Protein AF-X6LEG2-F1 (afdb_monomer)

Structure (mmCIF, N/CA/C/O backbone):
data_AF-X6LEG2-F1
#
_entry.id   AF-X6LEG2-F1
#
loop_
_atom_site.group_PDB
_atom_site.id
_atom_site.type_symbol
_atom_site.label_atom_id
_atom_site.label_alt_id
_atom_site.label_comp_id
_atom_site.label_asym_id
_atom_site.label_entity_id
_atom_site.label_seq_id
_atom_site.pdbx_PDB_ins_code
_atom_site.Cartn_x
_atom_site.Cartn_y
_atom_site.Cartn_z
_atom_site.occupancy
_atom_site.B_iso_or_equiv
_atom_site.auth_seq_id
_atom_site.auth_comp_id
_atom_site.auth_asym_id
_atom_site.auth_atom_id
_atom_site.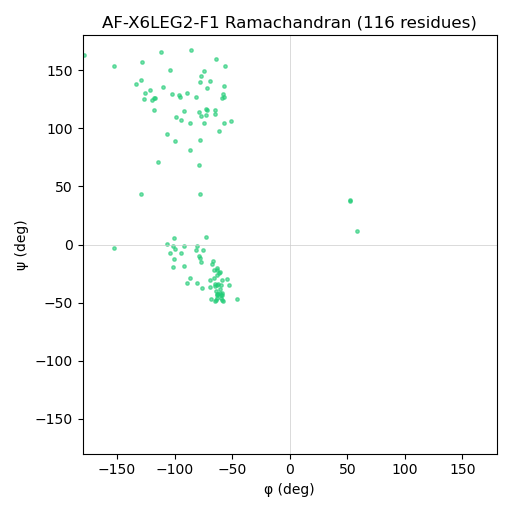pdbx_PDB_model_num
ATOM 1 N N . MET A 1 1 ? -5.126 -32.555 -15.519 1.00 34.38 1 MET A N 1
ATOM 2 C CA . MET A 1 1 ? -3.737 -32.055 -15.494 1.00 34.38 1 MET A CA 1
ATOM 3 C C . MET A 1 1 ? -3.681 -30.938 -14.457 1.00 34.38 1 MET A C 1
ATOM 5 O O . MET A 1 1 ? -4.072 -29.821 -14.756 1.00 34.38 1 MET A O 1
ATOM 9 N N . GLN A 1 2 ? -3.377 -31.268 -13.198 1.00 33.75 2 GLN A N 1
ATOM 10 C CA . GLN A 1 2 ? -3.277 -30.272 -12.126 1.00 33.75 2 GLN A CA 1
ATOM 11 C C . GLN A 1 2 ? -1.938 -29.544 -12.290 1.00 33.75 2 GLN A C 1
ATOM 13 O O . GLN A 1 2 ? -0.888 -30.158 -12.124 1.00 33.75 2 GLN A O 1
ATOM 18 N N . MET A 1 3 ? -1.963 -28.267 -12.681 1.00 31.33 3 MET A N 1
ATOM 19 C CA . MET A 1 3 ? -0.765 -27.428 -12.629 1.00 31.33 3 MET A CA 1
ATOM 20 C C . MET A 1 3 ? -0.471 -27.114 -11.162 1.00 31.33 3 MET A C 1
ATOM 22 O O . MET A 1 3 ? -1.284 -26.490 -10.479 1.00 31.33 3 MET A O 1
ATOM 26 N N . GLY A 1 4 ? 0.672 -27.604 -10.682 1.00 34.31 4 GLY A N 1
ATOM 27 C CA . GLY A 1 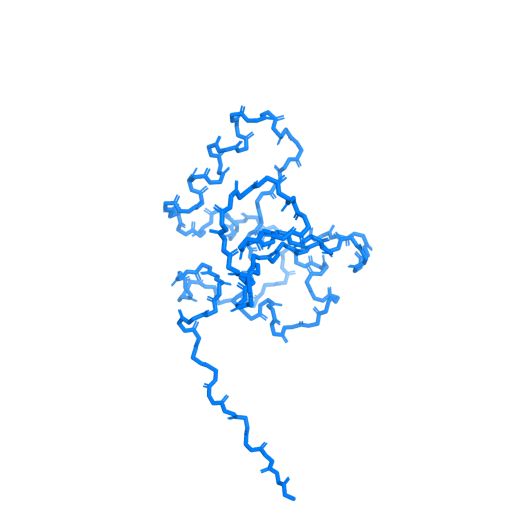4 ? 1.170 -27.346 -9.340 1.00 34.31 4 GLY A CA 1
ATOM 28 C C . GLY A 1 4 ? 1.318 -25.849 -9.090 1.00 34.31 4 GLY A C 1
ATOM 29 O O . GLY A 1 4 ? 1.810 -25.110 -9.944 1.00 34.31 4 GLY A O 1
ATOM 30 N N . ARG A 1 5 ? 0.881 -25.406 -7.906 1.00 39.88 5 ARG A N 1
ATOM 31 C CA . ARG A 1 5 ? 1.259 -24.107 -7.347 1.00 39.88 5 ARG A CA 1
ATOM 32 C C . ARG A 1 5 ? 2.783 -24.081 -7.276 1.00 39.88 5 ARG A C 1
ATOM 34 O O . ARG A 1 5 ? 3.358 -24.750 -6.429 1.00 39.88 5 ARG A O 1
ATOM 41 N N . SER A 1 6 ? 3.420 -23.357 -8.189 1.00 44.06 6 SER A N 1
ATOM 42 C CA . SER A 1 6 ? 4.835 -23.019 -8.081 1.00 44.06 6 SER A CA 1
ATOM 43 C C . SER A 1 6 ? 5.050 -22.278 -6.766 1.00 44.06 6 SER A C 1
ATOM 45 O O . SER A 1 6 ? 4.348 -21.294 -6.512 1.00 44.06 6 SER A O 1
ATOM 47 N N . ASP A 1 7 ? 5.992 -22.756 -5.959 1.00 44.31 7 ASP A N 1
ATOM 48 C CA . ASP A 1 7 ? 6.404 -22.155 -4.695 1.00 44.31 7 ASP A CA 1
ATOM 49 C C . ASP A 1 7 ? 6.717 -20.668 -4.898 1.00 44.31 7 ASP A C 1
ATOM 51 O O . ASP A 1 7 ? 7.703 -20.286 -5.533 1.00 44.31 7 ASP A O 1
ATOM 55 N N . ILE A 1 8 ? 5.821 -19.806 -4.415 1.00 49.09 8 ILE A N 1
ATOM 56 C CA . ILE A 1 8 ? 6.018 -18.361 -4.472 1.00 49.09 8 ILE A CA 1
ATOM 57 C C . ILE A 1 8 ? 7.098 -18.036 -3.447 1.00 49.09 8 ILE A C 1
ATOM 59 O O . ILE A 1 8 ? 6.873 -18.154 -2.245 1.00 49.09 8 ILE A O 1
ATOM 63 N N . ASP A 1 9 ? 8.265 -17.620 -3.933 1.00 50.28 9 ASP A N 1
ATOM 64 C CA . ASP A 1 9 ? 9.363 -17.135 -3.104 1.00 50.28 9 ASP A CA 1
ATOM 65 C C . ASP A 1 9 ? 8.922 -15.890 -2.318 1.00 50.28 9 ASP A C 1
ATOM 67 O O . ASP A 1 9 ? 8.906 -14.760 -2.818 1.00 50.28 9 ASP A O 1
ATOM 71 N N . ILE A 1 10 ? 8.541 -16.129 -1.065 1.00 42.81 10 ILE A N 1
ATOM 72 C CA . ILE A 1 10 ? 7.994 -15.147 -0.126 1.00 42.81 10 ILE A CA 1
ATOM 73 C C . ILE A 1 10 ? 8.981 -14.001 0.143 1.00 42.81 10 ILE A C 1
ATOM 75 O O . ILE A 1 10 ? 8.559 -12.889 0.453 1.00 42.81 10 ILE A O 1
ATOM 79 N N . SER A 1 11 ? 10.287 -14.233 -0.052 1.00 44.19 11 SER A N 1
ATOM 80 C CA . SER A 1 11 ? 11.337 -13.218 0.121 1.00 44.19 11 SER A CA 1
ATOM 81 C C . SER A 1 11 ? 11.281 -12.089 -0.918 1.00 44.19 11 SER A C 1
ATOM 83 O O . SER A 1 11 ? 11.867 -11.023 -0.710 1.00 44.19 11 SER A O 1
ATOM 85 N N . LYS A 1 12 ? 10.561 -12.312 -2.027 1.00 40.53 12 LYS A N 1
ATOM 86 C CA . LYS A 1 12 ? 10.378 -11.360 -3.134 1.00 40.53 12 LYS A CA 1
ATOM 87 C C . LYS A 1 12 ? 9.047 -10.610 -3.080 1.00 40.53 12 LYS A C 1
ATOM 89 O O . LYS A 1 12 ? 8.811 -9.735 -3.913 1.00 40.53 12 LYS A O 1
ATOM 94 N N . ILE A 1 13 ? 8.174 -10.936 -2.127 1.00 41.41 13 ILE A N 1
ATOM 95 C CA . ILE A 1 13 ? 6.900 -10.243 -1.943 1.00 41.41 13 ILE A CA 1
ATOM 96 C C . ILE A 1 13 ? 7.176 -8.956 -1.157 1.00 41.41 13 ILE A C 1
ATOM 98 O O . ILE A 1 13 ? 7.812 -8.975 -0.106 1.00 41.41 13 ILE A O 1
ATOM 102 N N . GLY A 1 14 ? 6.724 -7.815 -1.680 1.00 38.88 14 GLY A N 1
ATOM 103 C CA . GLY A 1 14 ? 6.814 -6.543 -0.965 1.00 38.88 14 GLY A CA 1
ATOM 104 C C . GLY A 1 14 ? 5.954 -6.576 0.299 1.00 38.88 14 GLY A C 1
ATOM 105 O O . GLY A 1 14 ? 4.733 -6.684 0.208 1.00 38.88 14 GLY A O 1
ATOM 106 N N . GLY A 1 15 ? 6.596 -6.475 1.461 1.00 46.53 15 GLY A N 1
ATOM 107 C CA . GLY A 1 15 ? 5.965 -6.457 2.777 1.00 46.53 15 GLY A CA 1
ATOM 108 C C . GLY A 1 15 ? 7.011 -6.287 3.889 1.00 46.53 15 GLY A C 1
ATOM 109 O O . GLY A 1 15 ? 8.207 -6.457 3.628 1.00 46.53 15 GLY A O 1
ATOM 110 N N . PRO A 1 16 ? 6.602 -5.905 5.110 1.00 42.22 16 PRO A N 1
ATOM 111 C CA . PRO A 1 16 ? 7.503 -5.838 6.256 1.00 42.22 16 PRO A CA 1
ATOM 112 C C . PRO A 1 16 ? 8.147 -7.212 6.517 1.00 42.22 16 PRO A C 1
ATOM 114 O O . PRO A 1 16 ? 7.459 -8.231 6.548 1.00 42.22 16 PRO A O 1
ATOM 117 N N . LYS A 1 17 ? 9.480 -7.252 6.643 1.00 46.84 17 LYS A N 1
ATOM 118 C CA . LYS A 1 17 ? 10.263 -8.496 6.800 1.00 46.84 17 LYS A CA 1
ATOM 119 C C . LYS A 1 17 ? 10.270 -9.038 8.238 1.00 46.84 17 LYS A C 1
ATOM 121 O O . LYS A 1 17 ? 10.834 -10.095 8.488 1.00 46.84 17 LYS A O 1
ATOM 126 N N . ASP A 1 18 ? 9.625 -8.340 9.167 1.00 50.56 18 ASP A N 1
ATOM 127 C CA . ASP A 1 18 ? 9.400 -8.685 10.577 1.00 50.56 18 ASP A CA 1
ATOM 128 C C . ASP A 1 18 ? 8.266 -9.719 10.762 1.00 50.56 18 ASP A C 1
ATOM 130 O O . ASP A 1 18 ? 7.419 -9.605 11.644 1.00 50.56 18 ASP A O 1
ATOM 134 N N . ILE A 1 19 ? 8.262 -10.744 9.904 1.00 46.41 19 ILE A N 1
ATOM 135 C CA . ILE A 1 19 ? 7.219 -11.773 9.751 1.00 46.41 19 ILE A CA 1
ATOM 136 C C . ILE A 1 19 ? 6.943 -12.576 11.031 1.00 46.41 19 ILE A C 1
ATOM 138 O O . ILE A 1 19 ? 5.814 -13.013 11.241 1.00 46.41 19 ILE A O 1
ATOM 142 N N . GLU A 1 20 ? 7.944 -12.763 11.888 1.00 48.47 20 GLU A N 1
ATOM 143 C CA . GLU A 1 20 ? 7.877 -13.687 13.031 1.00 48.47 20 GLU A CA 1
ATOM 144 C C . GLU A 1 20 ? 7.034 -13.179 14.218 1.00 48.47 20 GLU A C 1
ATOM 146 O O . GLU A 1 20 ? 6.832 -13.914 15.181 1.00 48.47 20 GLU A O 1
ATOM 151 N N . ILE A 1 21 ? 6.530 -11.940 14.174 1.00 48.88 21 ILE A N 1
ATOM 152 C CA . ILE A 1 21 ? 5.976 -11.262 15.363 1.00 48.88 21 ILE A CA 1
ATOM 153 C C . ILE A 1 21 ? 4.438 -11.285 15.415 1.00 48.88 21 ILE A C 1
ATOM 155 O O . ILE A 1 21 ? 3.858 -11.129 16.487 1.00 48.88 21 ILE A O 1
ATOM 159 N N . TYR A 1 22 ? 3.750 -11.512 14.292 1.00 47.53 22 TYR A N 1
ATOM 160 C CA . TYR A 1 22 ? 2.286 -11.401 14.227 1.00 47.53 22 TYR A CA 1
ATOM 161 C C . TYR A 1 22 ? 1.627 -12.778 14.314 1.00 47.53 22 TYR A C 1
ATOM 163 O O . TYR A 1 22 ? 1.381 -13.426 13.298 1.00 47.53 22 TYR A O 1
ATOM 171 N N . ASN A 1 23 ? 1.338 -13.221 15.536 1.00 49.06 23 ASN A N 1
ATOM 172 C CA . ASN A 1 23 ? 0.632 -14.471 15.807 1.00 49.06 23 ASN A CA 1
ATOM 173 C C . ASN A 1 23 ? -0.722 -14.147 16.461 1.00 49.06 23 ASN A C 1
ATOM 175 O O . ASN A 1 23 ? -0.910 -14.330 17.662 1.00 49.06 23 ASN A O 1
ATOM 179 N N . ASP A 1 24 ? -1.651 -13.586 15.685 1.00 50.59 24 ASP A N 1
ATOM 180 C CA . ASP A 1 24 ? -2.818 -12.901 16.249 1.00 50.59 24 ASP A CA 1
ATOM 181 C C . ASP A 1 24 ? -4.116 -13.708 16.078 1.00 50.59 24 ASP A C 1
ATOM 183 O O . ASP A 1 24 ? -4.822 -13.603 15.076 1.00 50.59 24 ASP A O 1
ATOM 187 N N . ASN A 1 25 ? -4.471 -14.470 17.120 1.00 48.59 25 ASN A N 1
ATOM 188 C CA . ASN A 1 25 ? -5.859 -14.835 17.425 1.00 48.59 25 ASN A CA 1
ATOM 189 C C . ASN A 1 25 ? -6.471 -13.710 18.278 1.00 48.59 25 ASN A C 1
ATOM 191 O O . ASN A 1 25 ? -6.470 -13.808 19.504 1.00 48.59 25 ASN A O 1
ATOM 195 N N . ILE A 1 26 ? -6.930 -12.614 17.664 1.00 48.53 26 ILE A N 1
ATOM 196 C CA . ILE A 1 26 ? -7.379 -11.427 18.417 1.00 48.53 26 ILE A CA 1
ATOM 197 C C . ILE A 1 26 ? -8.854 -11.136 18.176 1.00 48.53 26 ILE A C 1
ATOM 199 O O . ILE A 1 26 ? -9.271 -10.786 17.075 1.00 48.53 26 ILE A O 1
ATOM 203 N N . THR A 1 27 ? -9.629 -11.252 19.253 1.00 43.28 27 THR A N 1
ATOM 204 C CA . THR A 1 27 ? -11.073 -10.985 19.322 1.00 43.28 27 THR A CA 1
ATOM 205 C C . THR A 1 27 ? -11.410 -9.621 19.941 1.00 43.28 27 THR A C 1
ATOM 207 O O . THR A 1 27 ? -12.584 -9.277 20.031 1.00 43.28 27 THR A O 1
ATOM 210 N N . ASP A 1 28 ? -10.411 -8.840 20.370 1.00 42.69 28 ASP A N 1
ATOM 211 C CA . ASP A 1 28 ? -10.586 -7.561 21.076 1.00 42.69 28 ASP A CA 1
ATOM 212 C C . ASP A 1 28 ? -9.950 -6.386 20.306 1.00 42.69 28 ASP A C 1
ATOM 214 O O . ASP A 1 28 ? -8.758 -6.366 19.987 1.00 42.69 28 ASP A O 1
ATOM 218 N N . THR A 1 29 ? -10.764 -5.368 20.024 1.00 44.94 29 THR A N 1
ATOM 219 C CA . THR A 1 29 ? -10.397 -4.141 19.304 1.00 44.94 29 THR A CA 1
ATOM 220 C C . THR A 1 29 ? -9.392 -3.274 20.063 1.00 44.94 29 THR A C 1
ATOM 222 O O . THR A 1 29 ? -8.660 -2.510 19.435 1.00 44.94 29 THR A O 1
ATOM 225 N N . THR A 1 30 ? -9.288 -3.416 21.387 1.00 46.28 30 THR A N 1
ATOM 226 C CA . THR A 1 30 ? -8.303 -2.694 22.211 1.00 46.28 30 THR A CA 1
ATOM 227 C C . THR A 1 30 ? -6.904 -3.299 22.065 1.00 46.28 30 THR A C 1
ATOM 229 O O . THR A 1 30 ? -5.911 -2.575 21.964 1.00 46.28 30 THR A O 1
ATOM 232 N N . GLN A 1 31 ? -6.813 -4.628 21.956 1.00 41.97 31 GLN A N 1
ATOM 233 C CA . GLN A 1 31 ? -5.550 -5.333 21.710 1.00 41.97 31 GLN A CA 1
ATOM 234 C C . GLN A 1 31 ? -4.966 -5.016 20.328 1.00 41.97 31 GLN A C 1
ATOM 236 O O . GLN A 1 31 ? -3.748 -4.963 20.179 1.00 41.97 31 GLN A O 1
ATOM 241 N N . ARG A 1 32 ? -5.813 -4.699 19.340 1.00 43.81 32 ARG A N 1
ATOM 242 C CA . ARG A 1 32 ? -5.382 -4.246 18.007 1.00 43.81 32 ARG A CA 1
ATOM 243 C C . ARG A 1 32 ? -4.532 -2.97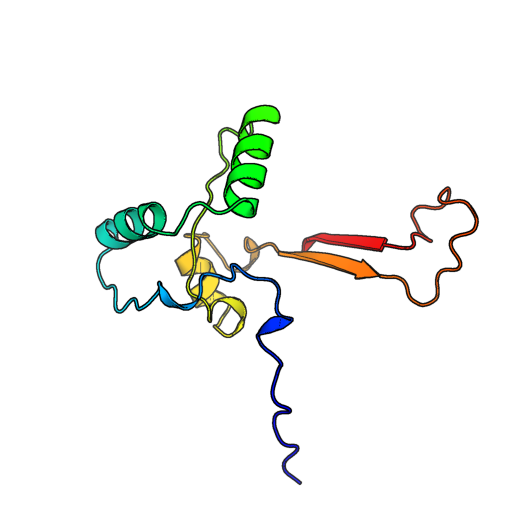1 18.060 1.00 43.81 32 ARG A C 1
ATOM 245 O O . ARG A 1 32 ? -3.513 -2.910 17.382 1.00 43.81 32 ARG A O 1
ATOM 252 N N . TYR A 1 33 ? -4.893 -1.992 18.896 1.00 40.16 33 TYR A N 1
ATOM 253 C CA . TYR A 1 33 ? -4.077 -0.783 19.100 1.00 40.16 33 TYR A CA 1
ATOM 254 C C . TYR A 1 33 ? -2.775 -1.086 19.844 1.00 40.16 33 TYR A C 1
ATOM 256 O O . TYR A 1 33 ? -1.730 -0.527 19.527 1.00 40.16 33 TYR A O 1
ATOM 264 N N . ILE A 1 34 ? -2.824 -2.008 20.809 1.00 40.38 34 ILE A N 1
ATOM 265 C CA . ILE A 1 34 ? -1.638 -2.455 21.544 1.00 40.38 34 ILE A CA 1
ATOM 266 C C . ILE A 1 34 ? -0.656 -3.182 20.607 1.00 40.38 34 ILE A C 1
ATOM 268 O O . ILE A 1 34 ? 0.548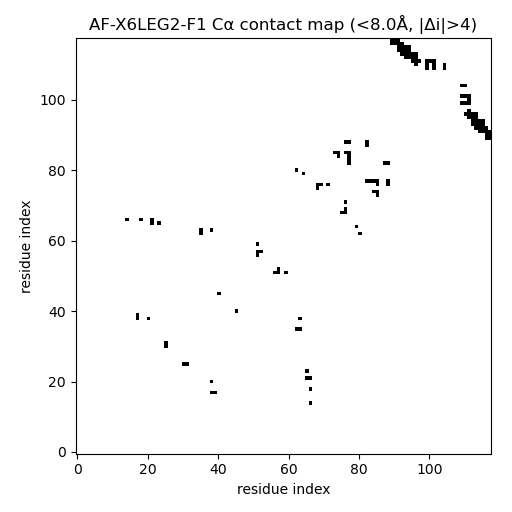 -3.014 20.761 1.00 40.38 34 ILE A O 1
ATOM 272 N N . ASN A 1 35 ? -1.136 -3.941 19.619 1.00 43.25 35 ASN A N 1
ATOM 273 C CA . ASN A 1 35 ? -0.286 -4.646 18.656 1.00 43.25 35 ASN A CA 1
ATOM 274 C C . ASN A 1 35 ? 0.238 -3.750 17.525 1.00 43.25 35 ASN A C 1
ATOM 276 O O . ASN A 1 35 ? 1.387 -3.908 17.111 1.00 43.25 35 ASN A O 1
ATOM 280 N N . ASP A 1 36 ? -0.542 -2.757 17.088 1.00 51.75 36 ASP A N 1
ATOM 281 C CA . ASP A 1 36 ? -0.078 -1.704 16.171 1.00 51.75 36 ASP A CA 1
ATOM 282 C C . ASP A 1 36 ? 1.106 -0.916 16.775 1.00 51.75 36 ASP A C 1
ATOM 284 O O . ASP A 1 36 ? 2.078 -0.598 16.088 1.00 51.75 36 ASP A O 1
ATOM 288 N N . LEU A 1 37 ? 1.085 -0.726 18.103 1.00 44.22 37 LEU A N 1
ATOM 289 C CA . LEU A 1 37 ? 2.167 -0.137 18.901 1.00 44.22 37 LEU A CA 1
ATOM 290 C C . LEU A 1 37 ? 3.348 -1.089 19.196 1.00 44.22 37 LEU A C 1
ATOM 292 O O . LEU A 1 37 ? 4.382 -0.623 19.673 1.00 44.22 37 LEU A O 1
ATOM 296 N N . LYS A 1 38 ? 3.227 -2.401 18.944 1.00 47.47 38 LYS A N 1
ATOM 297 C CA . LYS A 1 38 ? 4.245 -3.422 19.289 1.00 47.47 38 LYS A CA 1
ATOM 298 C C . LYS A 1 38 ? 5.073 -3.934 18.113 1.00 47.47 38 LYS A C 1
ATOM 300 O O . LYS A 1 38 ? 6.025 -4.681 18.333 1.00 47.47 38 LYS A O 1
ATOM 305 N N . GLY A 1 39 ? 4.748 -3.565 16.877 1.00 58.84 39 GLY A N 1
ATOM 306 C CA . GLY A 1 39 ? 5.593 -3.932 15.742 1.00 58.84 39 GLY A CA 1
ATOM 307 C C . GLY A 1 39 ? 6.930 -3.186 15.784 1.00 58.84 39 GLY A C 1
ATOM 308 O O . GLY A 1 39 ? 6.970 -1.995 16.096 1.00 58.84 39 GLY A O 1
ATOM 309 N N . ILE A 1 40 ? 8.028 -3.864 15.439 1.00 63.94 40 ILE A N 1
ATOM 310 C CA . ILE A 1 40 ? 9.372 -3.269 15.471 1.00 63.94 40 ILE A CA 1
ATOM 311 C C . ILE A 1 40 ? 9.411 -2.045 14.551 1.00 63.94 40 ILE A C 1
ATOM 313 O O . ILE A 1 40 ? 9.059 -2.117 13.367 1.00 63.94 40 ILE A O 1
ATOM 317 N N . MET A 1 41 ? 9.829 -0.903 15.098 1.00 69.50 41 MET A N 1
ATOM 318 C CA . MET A 1 41 ? 10.171 0.271 14.303 1.00 69.50 41 MET A CA 1
ATOM 319 C C . MET A 1 41 ? 11.393 -0.062 13.454 1.00 69.50 41 MET A C 1
ATOM 321 O O . MET A 1 41 ? 12.474 -0.309 13.978 1.00 69.50 41 MET A O 1
ATOM 325 N N . ASN A 1 42 ? 11.194 -0.125 12.140 1.00 75.69 42 ASN A N 1
ATOM 326 C CA . ASN A 1 42 ? 12.263 -0.343 11.178 1.00 75.69 42 ASN A CA 1
ATOM 327 C C . ASN A 1 42 ? 12.470 0.923 10.337 1.00 75.69 42 ASN A C 1
ATOM 329 O O . ASN A 1 42 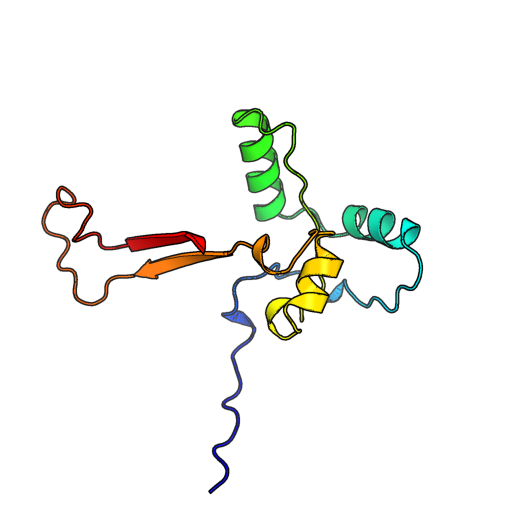? 11.605 1.802 10.288 1.00 75.69 42 ASN A O 1
ATOM 333 N N . GLU A 1 43 ? 13.595 0.981 9.628 1.00 81.75 43 GLU A N 1
ATOM 334 C CA . GLU A 1 43 ? 13.986 2.128 8.797 1.00 81.75 43 GLU A CA 1
ATOM 335 C C . GLU A 1 43 ? 12.883 2.544 7.803 1.00 81.75 43 GLU A C 1
ATOM 337 O O . GLU A 1 43 ? 12.675 3.727 7.528 1.00 81.75 43 GLU A O 1
ATOM 342 N N . THR A 1 44 ? 12.121 1.578 7.276 1.00 79.06 44 THR A N 1
ATOM 343 C CA . THR A 1 44 ? 11.028 1.869 6.338 1.00 79.06 44 THR A CA 1
ATOM 344 C C . THR A 1 44 ? 9.877 2.590 7.031 1.00 79.06 44 THR A C 1
ATOM 346 O O . THR A 1 44 ? 9.406 3.605 6.516 1.00 79.06 44 THR A O 1
ATOM 349 N N . THR A 1 45 ? 9.443 2.113 8.199 1.00 82.62 45 THR A N 1
ATOM 350 C CA . THR A 1 45 ? 8.394 2.771 8.990 1.00 82.62 45 THR A CA 1
ATOM 351 C C . THR A 1 45 ? 8.834 4.168 9.423 1.00 82.62 45 THR A C 1
ATOM 353 O O . THR A 1 45 ? 8.062 5.118 9.295 1.00 82.62 45 THR A O 1
ATOM 356 N N . GLU A 1 46 ? 10.085 4.330 9.859 1.00 85.62 46 GLU A N 1
ATOM 357 C CA . GLU A 1 46 ? 10.652 5.635 10.222 1.00 85.62 46 GLU A CA 1
ATOM 358 C C . GLU A 1 46 ? 10.630 6.616 9.049 1.00 85.62 46 GLU A C 1
ATOM 360 O O . GLU A 1 46 ? 10.174 7.754 9.195 1.00 85.62 46 GLU A O 1
ATOM 365 N N . ARG A 1 47 ? 11.048 6.162 7.860 1.00 87.44 47 ARG A N 1
ATOM 366 C CA . ARG A 1 47 ? 11.021 6.972 6.639 1.00 87.44 47 ARG A CA 1
ATOM 367 C C . ARG A 1 47 ? 9.602 7.409 6.277 1.00 87.44 47 ARG A C 1
ATOM 369 O O . ARG A 1 47 ? 9.406 8.570 5.928 1.00 87.44 47 ARG A O 1
ATOM 376 N N . ILE A 1 48 ? 8.615 6.518 6.396 1.00 87.88 48 ILE A N 1
ATOM 377 C CA . ILE A 1 48 ? 7.205 6.845 6.127 1.00 87.88 48 ILE A CA 1
ATOM 378 C C . ILE A 1 48 ? 6.690 7.885 7.129 1.00 87.88 48 ILE A C 1
ATOM 380 O O . ILE A 1 48 ? 6.116 8.892 6.716 1.00 87.88 48 ILE A O 1
ATOM 384 N N . ILE A 1 49 ? 6.926 7.688 8.431 1.00 88.25 49 ILE A N 1
ATOM 385 C CA . ILE A 1 49 ? 6.501 8.637 9.475 1.00 88.25 49 ILE A CA 1
ATOM 386 C C . ILE A 1 49 ? 7.137 10.010 9.253 1.00 88.25 49 ILE A C 1
ATOM 388 O O . ILE A 1 49 ? 6.456 11.030 9.364 1.00 88.25 49 ILE A O 1
ATOM 392 N N . LYS A 1 50 ? 8.430 10.048 8.917 1.00 91.81 50 LYS A N 1
ATOM 393 C CA . LYS A 1 50 ? 9.128 11.289 8.583 1.00 91.81 50 LYS A CA 1
ATOM 394 C C . LYS A 1 50 ? 8.456 11.998 7.404 1.00 91.81 50 LYS A C 1
ATOM 396 O O . LYS A 1 50 ? 8.114 13.168 7.533 1.00 91.81 50 LYS A O 1
ATOM 401 N N . SER A 1 51 ? 8.172 11.285 6.312 1.00 92.94 51 SER A N 1
ATOM 402 C CA . SER A 1 51 ? 7.488 11.861 5.147 1.00 92.94 51 SER A CA 1
ATOM 403 C C . SER A 1 51 ? 6.068 12.355 5.448 1.00 92.94 51 SER A C 1
ATOM 405 O O . SER A 1 51 ? 5.658 13.366 4.887 1.00 92.94 51 SER A O 1
ATOM 407 N N . ILE A 1 52 ? 5.319 11.681 6.331 1.00 92.69 52 ILE A N 1
ATOM 408 C CA . ILE A 1 52 ? 3.992 12.135 6.787 1.00 92.69 52 ILE A CA 1
ATOM 409 C C . ILE A 1 52 ? 4.105 13.472 7.525 1.00 92.69 52 ILE A C 1
ATOM 411 O O . ILE A 1 52 ? 3.335 14.388 7.237 1.00 92.69 52 ILE A O 1
ATOM 415 N N . LYS A 1 53 ? 5.080 13.594 8.437 1.00 92.25 53 LYS A N 1
ATOM 416 C CA . LYS A 1 53 ? 5.328 14.824 9.203 1.00 92.25 53 LYS A CA 1
ATOM 417 C C . LYS A 1 53 ? 5.756 15.978 8.300 1.00 92.25 53 LYS A C 1
ATOM 419 O O . LYS A 1 53 ? 5.186 17.055 8.389 1.00 92.25 53 LYS A O 1
ATOM 424 N N . GLU A 1 54 ? 6.715 15.743 7.407 1.00 97.00 54 GLU A N 1
ATOM 425 C CA . GLU A 1 54 ? 7.233 16.761 6.479 1.00 97.00 54 GLU A CA 1
ATOM 426 C C . GLU A 1 54 ? 6.176 17.280 5.496 1.00 97.00 54 GLU A C 1
ATOM 428 O O . GLU A 1 54 ? 6.292 18.397 5.001 1.00 97.00 54 GLU A O 1
ATOM 433 N N . LYS A 1 55 ? 5.157 16.469 5.191 1.00 96.38 55 LYS A N 1
ATOM 434 C CA . LYS A 1 55 ? 4.059 16.820 4.279 1.00 96.38 55 LYS A CA 1
ATOM 435 C C . LYS A 1 55 ? 2.777 17.244 4.995 1.00 96.38 55 LYS A C 1
ATOM 437 O O . LYS A 1 55 ? 1.761 17.407 4.327 1.00 96.38 55 LYS A O 1
ATOM 442 N N . GLU A 1 56 ? 2.811 17.367 6.323 1.00 95.69 56 GLU A N 1
ATOM 443 C CA . GLU A 1 56 ? 1.669 17.780 7.151 1.00 95.69 56 GLU A CA 1
ATOM 444 C C . GLU A 1 56 ? 0.398 16.947 6.894 1.00 95.69 56 GLU A C 1
ATOM 446 O O . GLU A 1 56 ? -0.730 17.445 6.904 1.00 95.69 56 GLU A O 1
ATOM 451 N N . LEU A 1 57 ? 0.567 15.640 6.658 1.00 93.12 57 LEU A N 1
ATOM 452 C CA . LEU A 1 57 ? -0.540 14.719 6.390 1.00 93.12 57 LEU A CA 1
ATOM 453 C C . LEU A 1 57 ? -1.247 14.334 7.698 1.00 93.12 57 LEU A C 1
ATOM 455 O O . LEU A 1 57 ? -1.185 13.195 8.154 1.00 93.12 57 LEU A O 1
ATOM 459 N N . ASN A 1 58 ? -1.934 15.302 8.302 1.00 88.06 58 ASN A N 1
ATOM 460 C CA . ASN A 1 58 ? -2.500 15.215 9.653 1.00 88.06 58 ASN A CA 1
ATOM 461 C C . ASN A 1 58 ? -3.587 14.137 9.819 1.00 88.06 58 ASN A C 1
ATOM 463 O O . ASN A 1 58 ? -3.869 13.709 10.936 1.00 88.06 58 ASN A O 1
ATOM 467 N N . SER A 1 59 ? -4.206 13.692 8.722 1.00 87.12 59 SER A N 1
ATOM 468 C CA . SER A 1 59 ? -5.215 12.625 8.715 1.00 87.12 59 SER A CA 1
ATOM 469 C C . SER A 1 59 ? -4.644 11.232 8.428 1.00 87.12 59 SER A C 1
ATOM 471 O O . SER A 1 59 ? -5.378 10.246 8.523 1.00 87.12 59 SER A O 1
ATOM 473 N N . ALA A 1 60 ? -3.359 11.121 8.076 1.00 86.56 60 ALA A N 1
ATOM 474 C CA . ALA A 1 60 ? -2.746 9.842 7.749 1.00 86.56 60 ALA A CA 1
ATOM 475 C C . ALA A 1 60 ? -2.567 8.979 9.004 1.00 86.56 60 ALA A C 1
ATOM 477 O O . ALA A 1 60 ? -2.072 9.432 10.037 1.00 86.56 60 ALA A O 1
ATOM 478 N N . ARG A 1 61 ? -2.937 7.701 8.894 1.00 84.44 61 ARG A N 1
ATOM 479 C CA . ARG A 1 61 ? -2.718 6.684 9.924 1.00 84.44 61 ARG A CA 1
ATOM 480 C C . ARG A 1 61 ? -1.971 5.512 9.310 1.00 84.44 61 ARG A C 1
ATOM 482 O O . ARG A 1 61 ? -2.357 5.022 8.252 1.00 84.44 61 ARG A O 1
ATOM 489 N N . ILE A 1 62 ? -0.905 5.080 9.970 1.00 83.19 62 ILE A N 1
ATOM 490 C CA . ILE A 1 62 ? -0.203 3.845 9.622 1.00 83.19 62 ILE A CA 1
ATOM 491 C C . ILE A 1 62 ? -0.868 2.732 10.422 1.00 83.19 62 ILE A C 1
ATOM 493 O O . ILE A 1 62 ? -1.074 2.903 11.617 1.00 83.19 62 ILE A O 1
ATOM 497 N N . ILE A 1 63 ? -1.228 1.638 9.754 1.00 83.00 63 ILE A N 1
ATOM 498 C CA . ILE A 1 63 ? -1.854 0.473 10.378 1.00 83.00 63 ILE A CA 1
ATOM 499 C C . ILE A 1 63 ? -1.035 -0.750 9.988 1.00 83.00 63 ILE A C 1
ATOM 501 O O . ILE A 1 63 ? -0.825 -1.007 8.798 1.00 83.00 63 ILE A O 1
ATOM 505 N N . ARG A 1 64 ? -0.580 -1.514 10.979 1.00 79.56 64 ARG A N 1
ATOM 506 C CA . ARG A 1 64 ? 0.025 -2.829 10.751 1.00 79.56 64 ARG A CA 1
ATOM 507 C C . ARG A 1 64 ? -1.063 -3.868 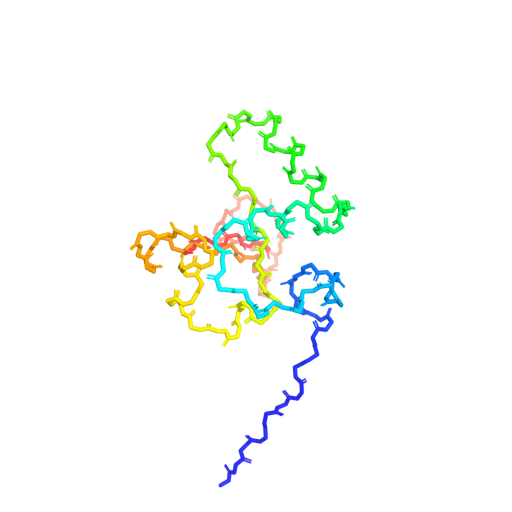10.482 1.00 79.56 64 ARG A C 1
ATOM 509 O O . ARG A 1 64 ? -2.124 -3.863 11.101 1.00 79.56 64 ARG A O 1
ATOM 516 N N . VAL A 1 65 ? -0.796 -4.761 9.534 1.00 80.31 65 VAL A N 1
ATOM 517 C CA . VAL A 1 65 ? -1.724 -5.812 9.101 1.00 80.31 65 VAL A CA 1
ATOM 518 C C . VAL A 1 65 ? -1.028 -7.175 9.131 1.00 80.31 65 VAL A C 1
ATOM 520 O O . VAL A 1 65 ? 0.202 -7.214 9.040 1.00 80.31 65 VAL A O 1
ATOM 523 N N . PRO A 1 66 ? -1.777 -8.287 9.238 1.00 80.69 66 PRO A N 1
ATOM 524 C CA . PRO A 1 66 ? -1.202 -9.631 9.205 1.00 80.69 66 PRO A CA 1
ATOM 525 C C . PRO A 1 66 ? -0.372 -9.904 7.942 1.00 80.69 66 PRO A C 1
ATOM 527 O O . PRO A 1 66 ? -0.619 -9.332 6.883 1.00 80.69 66 PRO A O 1
ATOM 530 N N . ASN A 1 67 ? 0.596 -10.814 8.024 1.00 74.56 67 ASN A N 1
ATOM 531 C CA . ASN A 1 67 ? 1.470 -11.154 6.892 1.00 74.56 67 ASN A CA 1
ATOM 532 C C . ASN A 1 67 ? 0.683 -11.702 5.682 1.00 74.56 67 ASN A C 1
ATOM 534 O O . ASN A 1 67 ? 0.926 -11.339 4.530 1.00 74.56 67 ASN A O 1
ATOM 538 N N . ASP A 1 68 ? -0.343 -12.508 5.942 1.00 78.94 68 ASP A N 1
ATOM 539 C CA . ASP A 1 68 ? -1.218 -13.066 4.914 1.00 78.94 68 ASP A CA 1
ATOM 540 C C . ASP A 1 68 ? -2.187 -12.032 4.303 1.00 78.94 68 ASP A C 1
ATOM 542 O O . ASP A 1 68 ? -3.012 -12.394 3.467 1.00 78.94 68 ASP A O 1
ATOM 546 N N . TYR A 1 69 ? -2.085 -10.738 4.640 1.00 84.88 69 TYR A N 1
ATOM 547 C CA . TYR A 1 69 ? -3.004 -9.678 4.201 1.00 84.88 69 TYR A CA 1
ATOM 548 C C . TYR A 1 69 ? -3.326 -9.719 2.699 1.00 84.88 69 TYR A C 1
ATOM 550 O O . TYR A 1 69 ? -4.495 -9.688 2.306 1.00 84.88 69 TYR A O 1
ATOM 558 N N . TYR A 1 70 ? -2.311 -9.859 1.837 1.00 86.12 70 TYR A N 1
ATOM 559 C CA . TYR A 1 70 ? -2.503 -9.926 0.381 1.00 86.12 70 TYR A CA 1
ATOM 560 C C . TYR A 1 70 ? -2.972 -11.291 -0.146 1.00 86.12 70 TYR A C 1
ATOM 562 O O . TYR A 1 70 ? -3.352 -11.387 -1.315 1.00 86.12 70 TYR A O 1
ATOM 570 N N . GLN A 1 71 ? -2.973 -12.329 0.687 1.00 87.69 71 GLN A N 1
ATOM 571 C CA . GLN A 1 71 ? -3.502 -13.660 0.372 1.00 87.69 71 GLN A CA 1
ATOM 572 C C . GLN A 1 71 ? -4.976 -13.801 0.790 1.00 87.69 71 GLN A C 1
ATOM 574 O O . GLN A 1 71 ? -5.684 -14.667 0.279 1.00 87.69 71 GLN A O 1
ATOM 579 N N . ARG A 1 72 ? -5.457 -12.929 1.684 1.00 89.00 72 ARG A N 1
ATOM 580 C CA . ARG A 1 72 ? -6.840 -12.901 2.182 1.00 89.00 72 ARG A CA 1
ATOM 581 C C . ARG A 1 72 ? -7.782 -12.106 1.275 1.00 89.00 72 ARG A C 1
ATOM 583 O O . ARG A 1 72 ? -7.338 -11.386 0.375 1.00 89.00 72 ARG A O 1
ATOM 590 N N . SER A 1 73 ? -9.089 -12.250 1.505 1.00 94.62 73 SER A N 1
ATOM 591 C CA . SER A 1 73 ? -10.148 -11.572 0.742 1.00 94.62 73 SER A CA 1
ATOM 592 C C . SER A 1 73 ? -10.113 -10.048 0.910 1.00 94.62 73 SER A C 1
ATOM 594 O O . SER A 1 73 ? -9.568 -9.526 1.882 1.00 94.62 73 SER A O 1
ATOM 596 N N . LEU A 1 74 ? -10.723 -9.317 -0.031 1.00 94.44 74 LEU A N 1
ATOM 597 C CA . LEU A 1 74 ? -10.839 -7.856 0.060 1.00 94.44 74 LEU A CA 1
ATOM 598 C C . LEU A 1 74 ? -11.650 -7.408 1.283 1.00 94.44 74 LEU A C 1
ATOM 600 O O . LEU A 1 74 ? -11.302 -6.402 1.892 1.00 94.44 74 LEU A O 1
ATOM 604 N N . ASP A 1 75 ? -12.668 -8.168 1.688 1.00 94.75 75 ASP A N 1
ATOM 605 C CA . ASP A 1 75 ? -13.438 -7.867 2.900 1.00 94.75 75 ASP A CA 1
ATOM 606 C C . ASP A 1 75 ? -12.587 -7.940 4.167 1.00 94.75 75 ASP A C 1
ATOM 608 O O . ASP A 1 75 ? -12.618 -7.012 4.972 1.00 94.75 75 ASP A O 1
ATOM 612 N N . PHE A 1 76 ? -11.739 -8.963 4.293 1.00 90.75 76 PHE A N 1
ATOM 613 C CA . PHE A 1 76 ? -10.789 -9.048 5.401 1.00 90.75 76 PHE A CA 1
ATOM 614 C C . PHE A 1 76 ? -9.845 -7.837 5.417 1.00 90.75 76 PHE A C 1
ATOM 616 O O . PHE A 1 76 ? -9.613 -7.218 6.452 1.00 90.75 76 PHE A O 1
ATOM 623 N N . ARG A 1 77 ? -9.334 -7.438 4.247 1.00 91.81 77 ARG A N 1
ATOM 624 C CA . ARG A 1 77 ? -8.450 -6.268 4.123 1.00 91.81 77 ARG A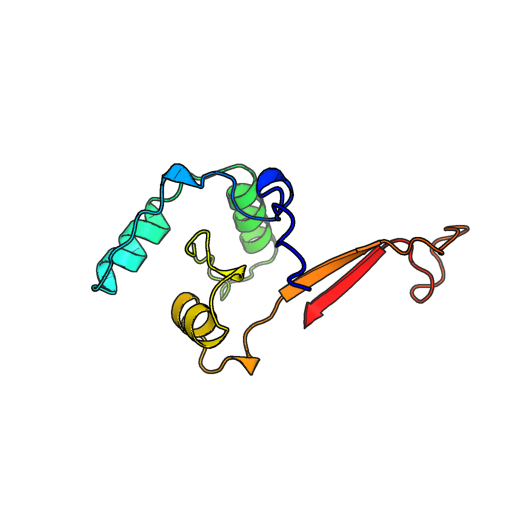 CA 1
ATOM 625 C C . ARG A 1 77 ? -9.144 -4.961 4.502 1.00 91.81 77 ARG A C 1
ATOM 627 O O . ARG A 1 77 ? -8.527 -4.117 5.151 1.00 91.81 77 ARG A O 1
ATOM 634 N N . LYS A 1 78 ? -10.410 -4.807 4.107 1.00 93.50 78 LYS A N 1
ATOM 635 C CA . LYS A 1 78 ? -11.286 -3.687 4.475 1.00 93.50 78 LYS A CA 1
ATOM 636 C C . LYS A 1 78 ? -11.434 -3.606 5.992 1.00 93.50 78 LYS A C 1
ATOM 638 O O . LYS A 1 78 ? -11.210 -2.541 6.560 1.00 93.50 78 LYS A O 1
ATOM 643 N N . GLU A 1 79 ? -11.716 -4.726 6.650 1.00 90.56 79 GLU A N 1
ATOM 644 C CA . GLU A 1 79 ? -11.819 -4.810 8.112 1.00 90.56 79 GLU A CA 1
ATOM 645 C C . GLU A 1 79 ? -10.485 -4.478 8.807 1.00 90.56 79 GLU A C 1
ATOM 647 O O . GLU A 1 79 ? -10.450 -3.698 9.767 1.00 90.56 79 GLU A O 1
ATOM 652 N N . CYS A 1 80 ? -9.361 -4.979 8.279 1.00 86.94 80 CYS A N 1
ATOM 653 C CA . CYS A 1 80 ? -8.008 -4.670 8.756 1.00 86.94 80 CYS A CA 1
ATOM 654 C C . CYS A 1 80 ? -7.624 -3.187 8.643 1.00 86.94 80 CYS A C 1
ATOM 656 O O . CYS A 1 80 ? -6.789 -2.727 9.419 1.00 86.94 80 CYS A O 1
ATOM 658 N N . LEU A 1 81 ? -8.231 -2.422 7.736 1.00 88.69 81 LEU A N 1
ATOM 659 C CA . LEU A 1 81 ? -7.989 -0.979 7.604 1.00 88.69 81 LEU A CA 1
ATOM 660 C C . LEU A 1 81 ? -9.147 -0.118 8.119 1.00 88.69 81 LEU A C 1
ATOM 662 O O . LEU A 1 81 ? -9.066 1.106 8.066 1.00 88.69 81 LEU A O 1
ATOM 666 N N . ASN A 1 82 ? -10.210 -0.748 8.629 1.00 89.00 82 ASN A N 1
ATOM 667 C CA . ASN A 1 82 ? -11.453 -0.086 9.017 1.00 89.00 82 ASN A CA 1
ATOM 668 C C . ASN A 1 82 ? -12.029 0.795 7.888 1.00 89.00 82 ASN A C 1
ATOM 670 O O . ASN A 1 82 ? -12.523 1.899 8.123 1.00 89.00 82 ASN A O 1
ATOM 674 N N . ALA A 1 83 ? -11.913 0.321 6.646 1.00 91.31 83 ALA A N 1
ATOM 675 C CA . ALA A 1 83 ? -12.452 1.011 5.484 1.00 91.31 83 ALA A CA 1
ATOM 676 C C . ALA A 1 83 ? -13.980 0.797 5.395 1.00 91.31 83 ALA A C 1
ATOM 678 O O . ALA A 1 83 ? -14.455 -0.296 5.708 1.00 91.31 83 ALA A O 1
ATOM 679 N N . PRO A 1 84 ? -14.770 1.786 4.932 1.00 94.12 84 PRO A N 1
ATOM 680 C CA . PRO A 1 84 ? -16.228 1.637 4.835 1.00 94.12 84 PRO A CA 1
ATOM 681 C C . PRO A 1 84 ? -16.676 0.571 3.824 1.00 94.12 84 PRO A C 1
ATOM 683 O O . PRO A 1 84 ? -17.686 -0.096 4.015 1.00 94.12 84 PRO A O 1
ATOM 686 N N . ASP A 1 85 ? -15.925 0.417 2.734 1.00 96.44 85 ASP A N 1
ATOM 687 C CA . ASP A 1 85 ? -16.210 -0.490 1.622 1.00 96.44 85 ASP A CA 1
ATOM 688 C C . ASP A 1 85 ? -14.884 -0.892 0.958 1.00 96.44 85 ASP A C 1
ATOM 690 O O . ASP A 1 85 ? -13.902 -0.147 1.000 1.00 96.44 85 ASP A O 1
ATOM 694 N N . THR A 1 86 ? -14.857 -2.065 0.329 1.00 95.19 86 THR A N 1
ATOM 695 C CA . THR A 1 86 ? -13.723 -2.556 -0.464 1.00 95.19 86 THR A CA 1
ATOM 696 C C . THR A 1 86 ? -13.274 -1.589 -1.562 1.00 95.19 86 THR A C 1
ATOM 698 O O . THR A 1 86 ? -12.084 -1.532 -1.848 1.00 95.19 86 THR A O 1
ATOM 701 N N . LYS A 1 87 ? -14.175 -0.771 -2.124 1.00 95.12 87 LYS A N 1
ATOM 702 C CA . LYS A 1 87 ? -13.844 0.237 -3.150 1.00 95.12 87 LYS A CA 1
ATOM 703 C C . LYS A 1 87 ? -12.953 1.383 -2.653 1.00 95.12 87 LYS A C 1
ATOM 705 O O . LYS A 1 87 ? -12.457 2.149 -3.467 1.00 95.12 87 LYS A O 1
ATOM 710 N N . TYR A 1 88 ? -12.795 1.539 -1.335 1.00 93.56 88 TYR A N 1
ATOM 711 C CA . TYR A 1 88 ? -11.882 2.523 -0.738 1.00 93.56 88 TYR A CA 1
ATOM 712 C C . TYR A 1 88 ? -10.489 1.944 -0.459 1.00 93.56 88 TYR A C 1
ATOM 714 O O . TYR A 1 88 ? -9.622 2.648 0.056 1.00 93.56 88 TYR A O 1
ATOM 722 N N . LEU A 1 89 ? -10.269 0.659 -0.752 1.00 93.19 89 LEU A N 1
ATOM 723 C CA . LEU A 1 89 ? -8.949 0.054 -0.669 1.00 93.19 89 LEU A CA 1
ATOM 724 C C . LEU A 1 89 ? -8.144 0.444 -1.901 1.00 93.19 89 LEU A C 1
ATOM 726 O O . LEU A 1 89 ? -8.455 -0.013 -2.995 1.00 93.19 89 LEU A O 1
ATOM 730 N N . CYS A 1 90 ? -7.084 1.222 -1.695 1.00 91.44 90 CYS A N 1
ATOM 731 C CA . CYS A 1 90 ? -6.156 1.569 -2.762 1.00 91.44 90 CYS A CA 1
ATOM 732 C C . CYS A 1 90 ? -4.849 0.777 -2.646 1.00 91.44 90 CYS A C 1
ATOM 734 O O . CYS A 1 90 ? -4.379 0.469 -1.545 1.00 91.44 90 CYS A O 1
ATOM 736 N N . LYS A 1 91 ? -4.206 0.511 -3.781 1.00 89.44 91 LYS A N 1
ATOM 737 C CA . LYS A 1 91 ? -2.844 -0.017 -3.854 1.00 89.44 91 LYS A CA 1
ATOM 738 C C . LYS A 1 91 ? -2.021 0.757 -4.876 1.00 89.44 91 LYS A C 1
ATOM 740 O O . LYS A 1 91 ? -2.457 1.022 -5.989 1.00 89.44 91 LYS A O 1
ATOM 745 N N . SER A 1 92 ? -0.779 1.044 -4.502 1.00 89.62 92 SER A N 1
ATOM 746 C CA . SER A 1 92 ? 0.226 1.604 -5.403 1.00 89.62 92 SER A CA 1
ATOM 747 C C . SER A 1 92 ? 1.111 0.488 -5.965 1.00 89.62 92 SER A C 1
ATOM 749 O O . SER A 1 92 ? 1.662 -0.318 -5.211 1.00 89.62 92 SER A O 1
ATOM 751 N N . LEU A 1 93 ? 1.264 0.433 -7.287 1.00 88.75 93 LEU A N 1
ATOM 752 C CA . LEU A 1 93 ? 2.143 -0.489 -8.008 1.00 88.75 93 LEU A CA 1
ATOM 753 C C . LEU A 1 93 ? 3.199 0.304 -8.775 1.00 88.75 93 LEU A C 1
ATOM 755 O O . LEU A 1 93 ? 2.860 1.147 -9.601 1.00 88.75 93 LEU A O 1
ATOM 759 N N . LEU A 1 94 ? 4.474 -0.014 -8.551 1.00 90.06 94 LEU A N 1
ATOM 760 C CA . LEU A 1 94 ? 5.564 0.457 -9.399 1.00 90.06 94 LEU A CA 1
ATOM 761 C C . LEU A 1 94 ? 5.816 -0.577 -10.502 1.00 90.06 94 LEU A C 1
ATOM 763 O O . LEU A 1 94 ? 6.218 -1.706 -10.222 1.00 90.06 94 LEU A O 1
ATOM 767 N N . MET A 1 95 ? 5.573 -0.197 -11.751 1.00 89.56 95 MET A N 1
ATOM 768 C CA . MET A 1 95 ? 5.727 -1.055 -12.925 1.00 89.56 95 MET A CA 1
ATOM 769 C C . MET A 1 95 ? 6.913 -0.590 -13.764 1.00 89.56 95 MET A C 1
ATOM 771 O O . MET A 1 95 ? 7.051 0.601 -14.025 1.00 89.56 95 MET A O 1
ATOM 775 N N . LYS A 1 96 ? 7.754 -1.522 -14.220 1.00 89.25 96 LYS A N 1
ATOM 776 C CA . LYS A 1 96 ? 8.844 -1.234 -15.162 1.00 89.25 96 LYS A CA 1
ATOM 777 C C . LYS A 1 96 ? 8.388 -1.508 -16.592 1.00 89.25 96 LYS A C 1
ATOM 779 O O . LYS A 1 96 ? 7.953 -2.615 -16.903 1.00 89.25 96 LYS A O 1
ATOM 784 N N . ASN A 1 97 ? 8.549 -0.527 -17.468 1.00 87.94 97 ASN A N 1
ATOM 785 C CA . ASN A 1 97 ? 8.362 -0.682 -18.901 1.00 87.94 97 ASN A CA 1
ATOM 786 C C . ASN A 1 97 ? 9.549 -1.447 -19.500 1.00 87.94 97 ASN A C 1
ATOM 788 O O . ASN A 1 97 ? 10.638 -0.902 -19.654 1.00 87.94 97 ASN A O 1
ATOM 792 N N . THR A 1 98 ? 9.357 -2.721 -19.836 1.00 87.19 98 THR A N 1
ATOM 793 C CA . THR A 1 98 ? 10.422 -3.568 -20.402 1.00 87.19 98 THR A CA 1
ATOM 794 C C . THR A 1 98 ? 10.697 -3.299 -21.878 1.00 87.19 98 THR A C 1
ATOM 796 O O . THR A 1 98 ? 11.730 -3.724 -22.387 1.00 87.19 98 THR A O 1
ATOM 799 N N . LYS A 1 99 ? 9.784 -2.601 -22.562 1.00 82.69 99 LYS A N 1
ATOM 800 C CA . LYS A 1 99 ? 9.893 -2.248 -23.984 1.00 82.69 99 LYS A CA 1
ATOM 801 C C . LYS A 1 99 ? 10.359 -0.807 -24.201 1.00 82.69 99 LYS A C 1
ATOM 803 O O . LYS A 1 99 ? 10.689 -0.440 -25.323 1.00 82.69 99 LYS A O 1
ATOM 808 N N . GLY A 1 100 ? 10.366 0.003 -23.143 1.00 68.81 100 GLY A N 1
ATOM 809 C CA . GLY A 1 100 ? 10.785 1.396 -23.191 1.00 68.81 100 GLY A CA 1
ATOM 810 C C . GLY A 1 100 ? 12.295 1.505 -23.351 1.00 68.81 100 GLY A C 1
ATOM 811 O O . GLY A 1 100 ? 13.052 1.120 -22.461 1.00 68.81 100 GLY A O 1
ATOM 812 N N . ILE A 1 101 ? 12.730 2.069 -24.472 1.00 66.38 101 ILE A N 1
ATOM 813 C CA . ILE A 1 101 ? 14.090 2.575 -24.632 1.00 66.38 101 ILE A CA 1
ATOM 814 C C . ILE A 1 101 ? 14.025 3.998 -24.089 1.00 66.38 101 ILE A C 1
ATOM 816 O O . ILE A 1 101 ? 13.397 4.870 -24.683 1.00 66.38 101 ILE A O 1
ATOM 820 N N . CYS A 1 102 ? 14.553 4.215 -22.890 1.00 63.25 102 CYS A N 1
ATOM 821 C CA . CYS A 1 102 ? 14.457 5.513 -22.236 1.00 63.25 102 CYS A CA 1
ATOM 822 C C . CYS A 1 102 ? 15.488 6.460 -22.862 1.00 63.25 102 CYS A C 1
ATOM 824 O O . CYS A 1 102 ? 16.643 6.470 -22.444 1.00 63.25 102 CYS A O 1
ATOM 826 N N . ILE A 1 103 ? 15.097 7.176 -23.919 1.00 63.31 103 ILE A N 1
ATOM 827 C CA . ILE A 1 103 ? 16.033 8.003 -24.693 1.00 63.31 103 ILE A CA 1
ATOM 828 C C . ILE A 1 103 ? 16.114 9.426 -24.114 1.00 63.31 103 ILE A C 1
ATOM 830 O O . ILE A 1 103 ? 17.193 10.011 -24.125 1.00 63.31 103 ILE A O 1
ATOM 834 N N . ASP A 1 104 ? 15.028 9.977 -23.551 1.00 69.88 104 ASP A N 1
ATOM 835 C CA . ASP A 1 104 ? 15.020 11.394 -23.147 1.00 69.88 104 ASP A CA 1
ATOM 836 C C . ASP A 1 104 ? 14.089 11.806 -21.984 1.00 69.88 104 ASP A C 1
ATOM 838 O O . ASP A 1 104 ? 14.155 12.960 -21.574 1.00 69.88 104 ASP A O 1
ATOM 842 N N . TRP A 1 105 ? 13.277 10.907 -21.404 1.00 71.00 105 TRP A N 1
ATOM 843 C CA . TRP A 1 105 ? 12.431 11.155 -20.209 1.00 71.00 105 TRP A CA 1
ATOM 844 C C . TRP A 1 105 ? 11.421 12.313 -20.366 1.00 71.00 105 TRP A C 1
ATOM 846 O O . TRP A 1 105 ? 10.825 12.757 -19.385 1.00 71.00 105 TRP A O 1
ATOM 856 N N . LYS A 1 106 ? 11.225 12.812 -21.593 1.00 78.44 106 LYS A N 1
ATOM 857 C CA . LYS A 1 106 ? 10.361 13.965 -21.890 1.00 78.44 106 LYS A CA 1
ATOM 858 C C . LYS A 1 106 ? 8.908 13.576 -22.099 1.00 78.44 106 LYS A C 1
ATOM 860 O O . LYS A 1 106 ? 8.023 14.385 -21.839 1.00 78.44 106 LYS A O 1
ATOM 865 N N . ASP A 1 107 ? 8.672 12.359 -22.574 1.00 81.50 107 ASP A N 1
ATOM 866 C CA . ASP A 1 107 ? 7.334 11.838 -22.804 1.00 81.50 107 ASP A CA 1
ATOM 867 C C . ASP A 1 107 ? 6.851 11.033 -21.583 1.00 81.50 107 ASP A C 1
ATOM 869 O O . ASP A 1 107 ? 7.312 9.904 -21.373 1.00 81.50 107 ASP A O 1
ATOM 873 N N . PRO A 1 108 ? 5.905 11.562 -20.779 1.00 79.75 108 PRO A N 1
ATOM 874 C CA . PRO A 1 108 ? 5.365 10.831 -19.637 1.00 79.75 108 PRO A CA 1
ATOM 875 C C . PRO A 1 108 ? 4.625 9.551 -20.057 1.00 79.75 108 PRO A C 1
ATOM 877 O O . PRO A 1 108 ? 4.532 8.623 -19.251 1.00 79.75 108 PRO A O 1
ATOM 880 N N . THR A 1 109 ? 4.155 9.459 -21.309 1.00 81.44 109 THR A N 1
ATOM 881 C CA . THR A 1 109 ? 3.501 8.266 -21.874 1.00 81.44 109 THR A CA 1
ATOM 882 C C . THR A 1 109 ? 4.490 7.193 -22.347 1.00 81.44 109 THR A C 1
ATOM 884 O O . THR A 1 109 ? 4.077 6.086 -22.691 1.00 81.44 109 THR A O 1
ATOM 887 N N . ASN A 1 110 ? 5.797 7.480 -22.287 1.00 82.88 110 ASN A N 1
ATOM 888 C CA . ASN A 1 110 ? 6.885 6.547 -22.581 1.00 82.88 110 ASN A CA 1
ATOM 889 C C . ASN A 1 110 ? 7.937 6.515 -21.453 1.00 82.88 110 ASN A C 1
ATOM 891 O O . ASN A 1 110 ? 9.151 6.514 -21.676 1.00 82.88 110 ASN A O 1
ATOM 895 N N . SER A 1 111 ? 7.468 6.480 -20.206 1.00 86.12 111 SER A N 1
ATOM 896 C CA . SER A 1 111 ? 8.335 6.389 -19.029 1.00 86.12 111 SER A CA 1
ATOM 897 C C . SER A 1 111 ? 8.916 4.977 -18.854 1.00 86.12 111 SER A C 1
ATOM 899 O O . SER A 1 111 ? 8.283 3.969 -19.189 1.00 86.12 111 SER A O 1
ATOM 901 N N . LEU A 1 112 ? 10.125 4.881 -18.281 1.00 86.19 112 LEU A N 1
ATOM 902 C CA . LEU A 1 112 ? 10.720 3.594 -17.883 1.00 86.19 112 LEU A CA 1
ATOM 903 C C . LEU A 1 112 ? 9.973 2.966 -16.698 1.00 86.19 112 LEU A C 1
ATOM 905 O O . LEU A 1 112 ? 9.911 1.742 -16.585 1.00 86.19 112 LEU A O 1
ATOM 909 N N . TYR A 1 113 ? 9.402 3.796 -15.826 1.00 88.69 113 TYR A N 1
ATOM 910 C CA . TYR A 1 113 ? 8.631 3.364 -14.670 1.00 88.69 113 TYR A CA 1
ATOM 911 C C . TYR A 1 113 ? 7.283 4.072 -14.622 1.00 88.69 113 TYR A C 1
ATOM 913 O O . TYR A 1 113 ? 7.198 5.267 -14.890 1.00 88.69 113 TYR A O 1
ATOM 921 N N . TYR A 1 114 ? 6.254 3.335 -14.220 1.00 89.44 114 TYR A N 1
ATOM 922 C CA . TYR A 1 114 ? 4.913 3.850 -13.979 1.00 89.44 114 TYR A CA 1
ATOM 923 C C . TYR A 1 114 ? 4.516 3.571 -12.538 1.00 89.44 114 TYR A C 1
ATOM 925 O O . TYR A 1 114 ? 4.682 2.450 -12.057 1.00 89.44 114 TYR A O 1
ATOM 933 N N . LEU A 1 115 ? 3.975 4.580 -11.859 1.00 90.88 115 LEU A N 1
ATOM 934 C CA . LEU A 1 115 ? 3.294 4.406 -10.584 1.00 90.88 115 LEU A CA 1
ATOM 935 C C . LEU A 1 115 ? 1.791 4.374 -10.851 1.00 90.88 115 LEU A C 1
ATOM 937 O O . LEU A 1 115 ? 1.204 5.391 -11.211 1.00 90.88 115 LEU A O 1
ATOM 941 N N . VAL A 1 116 ? 1.180 3.207 -10.687 1.00 89.81 116 VAL A N 1
ATOM 942 C CA . VAL A 1 116 ? -0.263 3.020 -10.855 1.00 89.81 116 VAL A CA 1
ATOM 943 C C . VAL A 1 116 ? -0.906 2.964 -9.480 1.00 89.81 116 VAL A C 1
ATOM 945 O O . VAL A 1 116 ? -0.451 2.206 -8.624 1.00 89.81 116 VAL A O 1
ATOM 948 N N . VAL A 1 117 ? -1.955 3.754 -9.277 1.00 89.44 117 VAL A N 1
ATOM 949 C CA . VAL A 1 117 ? -2.782 3.742 -8.066 1.0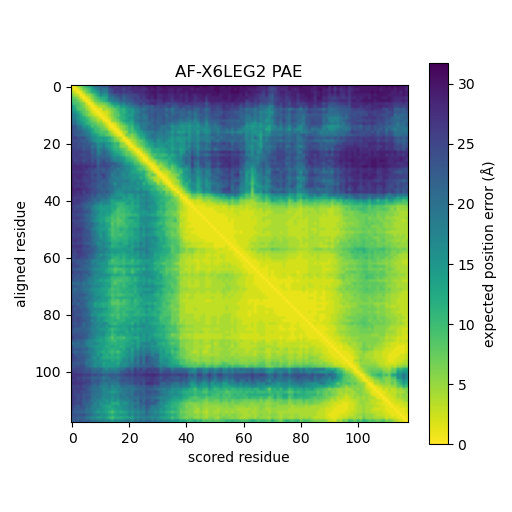0 89.44 117 VAL A CA 1
ATOM 950 C C . VAL A 1 117 ? -4.193 3.340 -8.479 1.00 89.44 117 VAL A C 1
ATOM 952 O O . VAL A 1 117 ? -4.745 3.939 -9.400 1.00 89.44 117 VAL A O 1
ATOM 955 N N . PHE A 1 118 ? -4.740 2.312 -7.842 1.00 80.50 118 PHE A N 1
ATOM 956 C CA . PHE A 1 118 ? -6.074 1.755 -8.095 1.00 80.50 118 PHE A CA 1
AT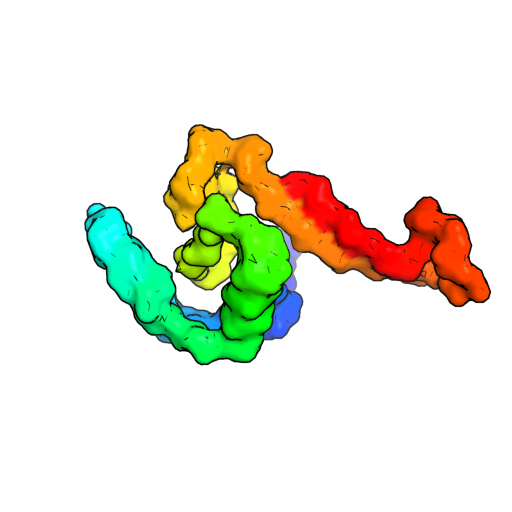OM 957 C C . PHE A 1 118 ? -6.712 1.336 -6.783 1.00 80.50 118 PHE A C 1
ATOM 959 O O . PHE A 1 118 ? -5.934 1.050 -5.842 1.00 80.50 118 PHE A O 1
#

Foldseek 3Di:
DDDDDDPDPLVPDDDDPQQPQDPDPDPDPVVQVVVQVVRDDDPVNVVVVVVCVVVVVVVDDDHDDHPCLVVDDLVVVCVSVVNPDSVPDKDWDKDADPPAPPDDCPDPVRDRIDIDMD

Organism: Reticulomyxa filosa (NCBI:txid46433)

Solvent-accessible surface area (backbone atoms only — not comparable to full-atom values): 8009 Å² total; per-residue (Å²): 134,86,81,73,82,72,84,74,64,67,91,77,55,93,67,81,85,74,64,91,73,76,82,80,92,74,92,49,78,69,57,51,57,55,49,57,70,62,58,82,86,41,73,67,57,52,52,51,54,49,52,38,61,78,65,66,46,84,85,70,77,90,75,74,71,62,89,60,48,87,78,49,55,60,65,58,47,20,62,67,66,70,44,96,44,57,88,74,60,71,50,81,44,83,42,74,41,88,82,48,76,74,82,76,82,77,49,80,93,57,40,48,62,45,81,46,75,83

Sequence (118 aa):
MQMGRSDIDISKIGGPKDIEIYNDNITDTTQRYINDLKGIMNETTERIIKSIKEKELNSARIIRVPNDYYQRSLDFRKECLNAPDTKYLCKSLLMKNTKGICIDWKDPTNSLYYLVVF

Mean predicted aligned error: 12.8 Å

Radius of gyration: 18.26 Å; Cα contacts (8 Å, |Δi|>4): 73; chains: 1; bounding box: 32×50×47 Å

pLDDT: mean 72.1, std 20.79, range [31.33, 97.0]

Secondary structure (DSSP, 8-state):
---------GGGS-S-S-GGG-------HHHHHHHHTTS---HHHHHHHHHHHHTT-TT-------GGGGTS-HHHHHHHHT-SSGGG---EEEEE-SS---S-S--GGG-SEEEEE-